Protein AF-A0AAW1L8U7-F1 (afdb_monomer_lite)

Sequence (74 aa):
MDATEYEKFQSIVDLWWDMDGPIKYLHSMNKLRIPFMIDSLKSIGFLKKEDNSSKPLEDVAILDVGCGCKCLSE

pLDDT: mean 89.93, std 6.51, range [64.62, 96.19]

InterPro domains:
  IPR029063 S-adenosyl-L-methionine-dependent methyltransferase superfamily [G3DSA:3.40.50.150] (1-74)
  IPR029063 S-adenosyl-L-methionine-dependent methyltransferase superfamily [SSF53335] (6-68)

Foldseek 3Di:
DDPVVVVVLVVCLVVLPPCPDPCVVVLVCLVPVVVVVLVVCCV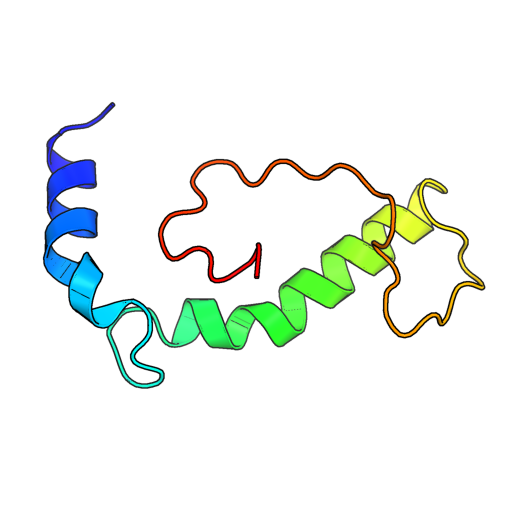VVVFPPPPPDPCSCPPPDDDDPPCRSVSNVD

Structure (mmCIF, N/CA/C/O backbone):
data_AF-A0AAW1L8U7-F1
#
_entry.id   AF-A0AAW1L8U7-F1
#
loop_
_atom_site.group_PDB
_atom_site.id
_atom_site.type_symbol
_atom_site.label_atom_id
_atom_site.label_alt_id
_atom_site.label_comp_id
_atom_site.label_asym_id
_atom_site.label_entity_id
_atom_site.label_seq_id
_atom_site.pdbx_PDB_ins_code
_atom_site.Cartn_x
_atom_site.Cartn_y
_atom_site.Cartn_z
_atom_site.occupancy
_atom_site.B_iso_or_equiv
_atom_site.auth_seq_id
_atom_site.auth_comp_id
_atom_site.auth_asym_id
_atom_site.auth_atom_id
_atom_site.pdbx_PDB_model_num
ATOM 1 N N . MET A 1 1 ? -3.137 4.437 -21.719 1.00 74.50 1 MET A N 1
ATOM 2 C CA . MET A 1 1 ? -2.118 3.764 -20.891 1.00 74.50 1 MET A CA 1
ATOM 3 C C . MET A 1 1 ? -0.789 3.970 -21.589 1.00 74.50 1 MET A C 1
ATOM 5 O O . MET A 1 1 ? -0.759 3.799 -22.801 1.00 74.50 1 MET A O 1
ATOM 9 N N . ASP A 1 2 ? 0.237 4.439 -20.885 1.00 94.31 2 ASP A N 1
ATOM 10 C CA . ASP A 1 2 ? 1.554 4.659 -21.492 1.00 94.31 2 ASP A CA 1
ATOM 11 C C . ASP A 1 2 ? 2.253 3.309 -21.697 1.00 94.31 2 ASP A C 1
ATOM 13 O O . ASP A 1 2 ? 2.448 2.559 -20.739 1.00 94.31 2 ASP A O 1
ATOM 17 N N . ALA A 1 3 ? 2.583 2.989 -22.949 1.00 94.69 3 ALA A N 1
ATOM 18 C CA . ALA A 1 3 ? 3.215 1.726 -23.319 1.00 94.69 3 ALA A CA 1
ATOM 19 C C . ALA A 1 3 ? 4.615 1.591 -22.706 1.00 94.69 3 ALA A C 1
ATOM 21 O O . ALA A 1 3 ? 4.968 0.520 -22.219 1.00 94.69 3 ALA A O 1
ATOM 22 N N . THR A 1 4 ? 5.365 2.693 -22.639 1.00 96.19 4 THR A N 1
ATOM 23 C CA . THR A 1 4 ? 6.724 2.703 -22.083 1.00 96.19 4 THR A CA 1
ATOM 24 C C . THR A 1 4 ? 6.701 2.334 -20.605 1.00 96.19 4 THR A C 1
ATOM 26 O O . THR A 1 4 ? 7.530 1.569 -20.119 1.00 96.19 4 THR A O 1
ATOM 29 N N . GLU A 1 5 ? 5.731 2.874 -19.873 1.00 93.56 5 GLU A N 1
ATOM 30 C CA . GLU A 1 5 ? 5.589 2.614 -18.446 1.00 93.56 5 GLU A CA 1
ATOM 31 C C . GLU A 1 5 ? 5.083 1.192 -18.180 1.00 93.56 5 GLU A C 1
ATOM 33 O O . GLU A 1 5 ? 5.560 0.516 -17.270 1.00 93.56 5 GLU A O 1
ATOM 38 N N . TYR A 1 6 ? 4.176 0.697 -19.025 1.00 92.56 6 TYR A N 1
ATOM 39 C CA . TYR A 1 6 ? 3.727 -0.688 -18.960 1.00 92.56 6 TYR A CA 1
ATOM 40 C C . TYR A 1 6 ? 4.879 -1.680 -19.156 1.00 92.56 6 TYR A C 1
ATOM 42 O O . TYR A 1 6 ? 5.027 -2.603 -18.356 1.00 92.56 6 TYR A O 1
ATOM 50 N N . GLU A 1 7 ? 5.722 -1.470 -20.168 1.00 95.06 7 GLU A N 1
ATOM 51 C CA . GLU A 1 7 ? 6.872 -2.333 -20.457 1.00 95.06 7 GLU A CA 1
ATOM 52 C C . GLU A 1 7 ? 7.875 -2.375 -19.299 1.00 95.06 7 GLU A C 1
ATOM 54 O O . GLU A 1 7 ? 8.352 -3.454 -18.938 1.00 95.06 7 GLU A O 1
ATOM 59 N N . LYS A 1 8 ? 8.140 -1.235 -18.643 1.00 92.56 8 LYS A N 1
ATOM 60 C CA . LYS A 1 8 ? 8.998 -1.197 -17.446 1.00 92.56 8 LYS A CA 1
ATOM 61 C C . LYS A 1 8 ? 8.470 -2.113 -16.345 1.00 92.56 8 LYS A C 1
ATOM 63 O O . LYS A 1 8 ? 9.232 -2.923 -15.822 1.00 92.56 8 LYS A O 1
ATOM 68 N N . PHE A 1 9 ? 7.183 -2.021 -16.004 1.00 92.50 9 PHE A N 1
ATOM 69 C CA . PHE A 1 9 ? 6.598 -2.865 -14.957 1.00 92.50 9 PHE A CA 1
ATOM 70 C C . PHE A 1 9 ? 6.504 -4.336 -15.370 1.00 92.50 9 PHE A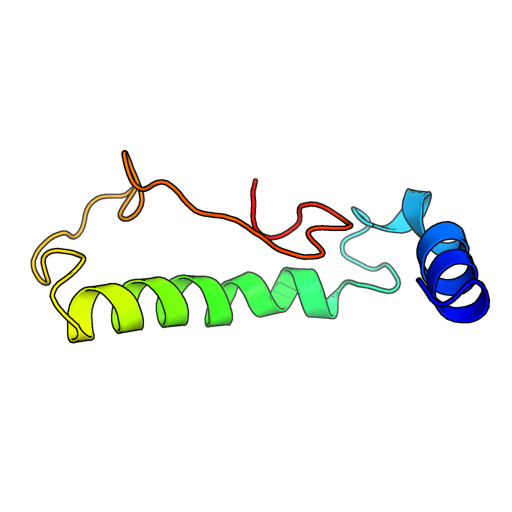 C 1
ATOM 72 O O . PHE A 1 9 ? 6.730 -5.210 -14.534 1.00 92.50 9 PHE A O 1
ATOM 79 N N . GLN A 1 10 ? 6.227 -4.616 -16.648 1.00 93.25 10 GLN A N 1
ATOM 80 C CA . GLN A 1 10 ? 6.244 -5.979 -17.186 1.00 93.25 10 GLN A CA 1
ATOM 81 C C . GLN A 1 10 ? 7.628 -6.625 -17.071 1.00 93.25 10 GLN A C 1
ATOM 83 O O . GLN A 1 10 ? 7.717 -7.797 -16.720 1.00 93.25 10 GLN A O 1
ATOM 88 N N . SER A 1 11 ? 8.708 -5.867 -17.286 1.00 95.12 11 SER A N 1
ATOM 89 C CA . SER A 1 11 ? 10.077 -6.406 -17.261 1.00 95.12 11 SER A CA 1
ATOM 90 C C . SER A 1 11 ? 10.525 -6.983 -15.909 1.00 95.12 11 SER A C 1
ATOM 92 O O . SER A 1 11 ? 11.507 -7.718 -15.861 1.00 95.12 11 SER A O 1
ATOM 94 N N . ILE A 1 12 ? 9.813 -6.669 -14.819 1.00 92.44 12 ILE A N 1
ATOM 95 C CA . ILE A 1 12 ? 10.147 -7.098 -13.452 1.00 92.44 12 ILE A CA 1
ATOM 96 C C . ILE A 1 12 ? 9.034 -7.914 -12.776 1.00 92.44 12 ILE A C 1
ATOM 98 O O . ILE A 1 12 ? 9.093 -8.122 -11.564 1.00 92.44 12 ILE A O 1
ATOM 102 N N . VAL A 1 13 ? 8.017 -8.359 -13.525 1.00 93.19 13 VAL A N 1
ATOM 103 C CA . VAL A 1 13 ? 6.821 -9.021 -12.968 1.00 93.19 13 VAL A CA 1
ATOM 104 C C . VAL A 1 13 ? 7.157 -10.300 -12.195 1.00 93.19 13 VAL A C 1
ATOM 106 O O . VAL A 1 13 ? 6.633 -10.516 -11.103 1.00 93.19 13 VAL A O 1
ATOM 109 N N . ASP A 1 14 ? 8.102 -11.096 -12.700 1.00 93.62 14 ASP A N 1
ATOM 110 C CA . ASP A 1 14 ? 8.524 -12.358 -12.077 1.00 93.62 14 ASP A CA 1
ATOM 111 C C . ASP A 1 14 ? 9.286 -12.143 -10.758 1.00 93.62 14 ASP A C 1
ATOM 113 O O . ASP A 1 14 ? 9.388 -13.050 -9.935 1.00 93.62 14 ASP A O 1
ATOM 117 N N . LEU A 1 15 ? 9.796 -10.928 -10.531 1.00 93.12 15 LEU A N 1
ATOM 118 C CA .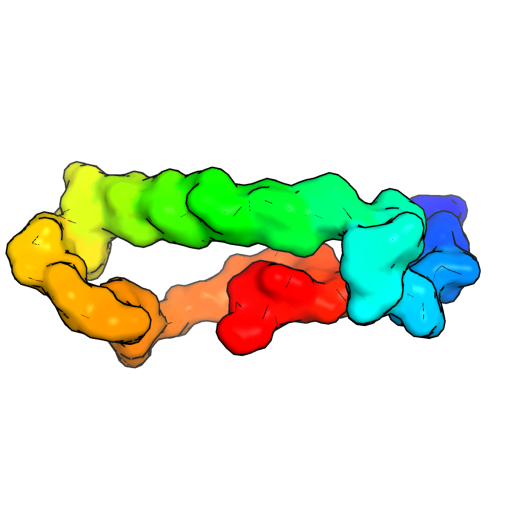 LEU A 1 15 ? 10.544 -10.542 -9.331 1.00 93.12 15 LEU A CA 1
ATOM 119 C C . LEU A 1 15 ? 9.676 -9.814 -8.299 1.00 93.12 15 LEU A C 1
ATOM 121 O O . LEU A 1 15 ? 10.184 -9.372 -7.270 1.00 93.12 15 LEU A O 1
ATOM 125 N N . TRP A 1 16 ? 8.374 -9.653 -8.546 1.00 91.62 16 TRP A N 1
ATOM 126 C CA . TRP A 1 16 ? 7.504 -8.880 -7.659 1.00 91.62 16 TRP A CA 1
ATOM 127 C C . TRP A 1 16 ? 7.432 -9.435 -6.234 1.00 91.62 16 TRP A C 1
ATOM 129 O O . TRP A 1 16 ? 7.330 -8.662 -5.287 1.00 91.62 16 TRP A O 1
ATOM 139 N N . TRP A 1 17 ? 7.539 -10.747 -6.054 1.00 90.31 17 TRP A N 1
ATOM 140 C CA . TRP A 1 17 ? 7.483 -11.379 -4.730 1.00 90.31 17 TRP A CA 1
ATOM 141 C C . TRP A 1 17 ? 8.858 -11.687 -4.131 1.00 90.31 17 TRP A C 1
ATOM 143 O O . TRP A 1 17 ? 8.944 -12.280 -3.057 1.00 90.31 17 TRP A O 1
ATOM 153 N N . ASP A 1 18 ? 9.935 -11.255 -4.788 1.00 93.12 18 ASP A N 1
ATOM 154 C CA . ASP A 1 18 ? 11.267 -11.303 -4.203 1.00 93.12 18 ASP A CA 1
ATOM 155 C C . ASP A 1 18 ? 11.409 -10.192 -3.148 1.00 93.12 18 ASP A C 1
ATOM 157 O O . ASP A 1 18 ? 11.403 -8.996 -3.457 1.00 93.12 18 ASP A O 1
ATOM 161 N N . MET A 1 19 ? 11.548 -10.599 -1.884 1.00 90.69 19 MET A N 1
ATOM 162 C CA . MET A 1 19 ? 11.689 -9.692 -0.741 1.00 90.69 19 MET A CA 1
ATOM 163 C C . MET A 1 19 ? 12.991 -8.881 -0.771 1.00 90.69 19 MET A C 1
ATOM 165 O O . MET A 1 19 ? 13.068 -7.843 -0.109 1.00 90.69 19 MET A O 1
ATOM 169 N N . ASP A 1 20 ? 13.988 -9.321 -1.539 1.00 93.88 20 ASP A N 1
ATOM 170 C CA . ASP A 1 20 ? 15.234 -8.597 -1.798 1.00 93.88 20 ASP A CA 1
ATOM 171 C C . ASP A 1 20 ? 15.320 -8.045 -3.233 1.00 93.88 20 ASP A C 1
ATOM 173 O O . ASP A 1 20 ? 16.318 -7.425 -3.608 1.00 93.88 20 ASP A O 1
ATOM 177 N N . GLY A 1 21 ? 14.243 -8.197 -4.006 1.00 92.19 21 GLY A N 1
ATOM 178 C CA . GLY A 1 21 ? 14.138 -7.765 -5.391 1.00 92.19 21 GLY A CA 1
ATOM 179 C C . GLY A 1 21 ? 13.866 -6.264 -5.578 1.00 92.19 21 GLY A C 1
ATOM 180 O O . GLY A 1 21 ? 13.810 -5.483 -4.620 1.00 92.19 21 GLY A O 1
ATOM 181 N N . PRO A 1 22 ? 13.635 -5.830 -6.833 1.00 93.00 22 PRO A N 1
ATOM 182 C CA . PRO A 1 22 ? 13.526 -4.416 -7.208 1.00 93.00 22 PRO A CA 1
ATOM 183 C C . PRO A 1 22 ? 12.438 -3.621 -6.470 1.00 93.00 22 PRO A C 1
ATOM 185 O O . PRO A 1 22 ? 12.540 -2.400 -6.363 1.00 93.00 22 PRO A O 1
ATOM 188 N N . ILE A 1 23 ? 11.404 -4.294 -5.949 1.00 91.88 23 ILE A N 1
ATOM 189 C CA . ILE A 1 23 ? 10.283 -3.662 -5.238 1.00 91.88 23 ILE A CA 1
ATOM 190 C C . ILE A 1 23 ? 10.266 -3.933 -3.724 1.00 91.88 23 ILE A C 1
ATOM 192 O O . ILE A 1 23 ? 9.262 -3.661 -3.067 1.00 91.88 23 ILE A O 1
ATOM 196 N N . LYS A 1 24 ? 11.385 -4.378 -3.130 1.00 93.56 24 LYS A N 1
ATOM 197 C CA . LYS A 1 24 ? 11.555 -4.575 -1.672 1.00 93.56 24 LYS A CA 1
ATOM 198 C C . LYS A 1 24 ? 10.996 -3.432 -0.821 1.00 93.56 24 LYS A C 1
ATOM 200 O O . LYS A 1 24 ? 10.353 -3.656 0.206 1.00 93.56 24 LYS A O 1
ATOM 205 N N . TYR A 1 25 ? 11.244 -2.189 -1.232 1.00 92.69 25 TYR A N 1
ATOM 206 C CA . TYR A 1 25 ? 10.769 -1.028 -0.484 1.00 92.69 25 TYR A CA 1
ATOM 207 C C . TYR A 1 25 ? 9.239 -0.965 -0.437 1.00 92.69 25 TYR A C 1
ATOM 209 O O . TYR A 1 25 ? 8.691 -0.686 0.629 1.00 92.69 25 TYR A O 1
ATOM 217 N N . LEU A 1 26 ? 8.552 -1.319 -1.528 1.00 91.69 26 LEU A N 1
ATOM 218 C CA . LEU A 1 26 ? 7.090 -1.356 -1.587 1.00 91.69 26 LEU A CA 1
ATOM 219 C C . LEU A 1 26 ? 6.510 -2.367 -0.586 1.00 91.69 26 LEU A C 1
ATOM 221 O O . LEU A 1 26 ? 5.562 -2.039 0.127 1.00 91.69 26 LEU A O 1
ATOM 225 N N . HIS A 1 27 ? 7.129 -3.546 -0.458 1.00 91.94 27 HIS A N 1
ATOM 226 C CA . HIS A 1 27 ? 6.779 -4.533 0.573 1.00 91.94 27 HIS A CA 1
ATOM 227 C C . HIS A 1 27 ? 6.968 -3.973 1.981 1.00 91.94 27 HIS A C 1
ATOM 229 O O . HIS A 1 27 ? 6.073 -4.044 2.822 1.00 91.94 27 HIS A O 1
ATOM 235 N N . SER A 1 28 ? 8.123 -3.358 2.249 1.00 92.69 28 SER A N 1
ATOM 236 C CA . SER A 1 28 ? 8.416 -2.798 3.574 1.00 92.69 28 SER A CA 1
ATOM 237 C C . SER A 1 28 ? 7.463 -1.659 3.964 1.00 92.69 28 SER A C 1
ATOM 239 O O . SER A 1 28 ? 7.114 -1.524 5.140 1.00 92.69 28 SER A O 1
ATOM 241 N N . MET A 1 29 ? 6.981 -0.891 2.981 1.00 94.06 29 MET A N 1
ATOM 242 C CA . MET A 1 29 ? 6.043 0.210 3.184 1.00 94.06 29 MET A CA 1
ATOM 243 C C . MET A 1 29 ? 4.676 -0.248 3.695 1.00 94.06 29 MET A C 1
ATOM 245 O O . MET A 1 29 ? 4.001 0.555 4.339 1.00 94.06 29 MET A O 1
ATOM 249 N N . ASN A 1 30 ? 4.275 -1.513 3.496 1.00 92.00 30 ASN A N 1
ATOM 250 C CA . ASN A 1 30 ? 3.038 -2.067 4.070 1.00 92.00 30 ASN A CA 1
ATOM 251 C C . ASN A 1 30 ? 2.935 -1.839 5.576 1.00 92.00 30 ASN A C 1
ATOM 253 O O . ASN A 1 30 ? 1.867 -1.481 6.068 1.00 92.00 30 ASN A O 1
ATOM 257 N N . LYS A 1 31 ? 4.066 -1.944 6.286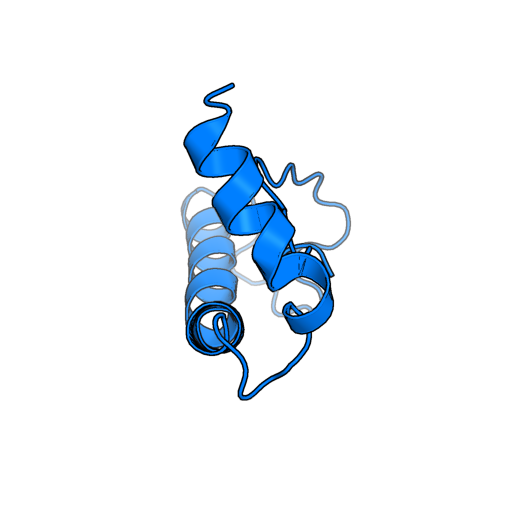 1.00 92.69 31 LYS A N 1
ATOM 258 C CA . LYS A 1 31 ? 4.148 -1.735 7.738 1.00 92.69 31 LYS A CA 1
ATOM 259 C C . LYS A 1 31 ? 3.759 -0.319 8.171 1.00 92.69 31 LYS A C 1
ATOM 261 O O . LYS A 1 31 ? 3.433 -0.121 9.333 1.00 92.69 31 LYS A O 1
ATOM 266 N N . LEU A 1 32 ? 3.803 0.649 7.255 1.00 95.06 32 LEU A N 1
ATOM 267 C CA . LEU A 1 32 ? 3.428 2.040 7.503 1.00 95.06 32 LEU A CA 1
ATOM 268 C C . LEU A 1 32 ? 2.076 2.387 6.872 1.00 95.06 32 LEU A C 1
ATOM 270 O O . LEU A 1 32 ? 1.224 2.973 7.536 1.00 95.06 32 LEU A O 1
ATOM 274 N N . ARG A 1 33 ? 1.853 2.013 5.603 1.00 94.44 33 ARG A N 1
ATOM 275 C CA . ARG A 1 33 ? 0.644 2.422 4.870 1.00 94.44 33 ARG A CA 1
ATOM 276 C C . ARG A 1 33 ? -0.625 1.726 5.355 1.00 94.44 33 ARG A C 1
ATOM 278 O O . ARG A 1 33 ? -1.665 2.370 5.375 1.00 94.44 33 ARG A O 1
ATOM 285 N N . ILE A 1 34 ? -0.559 0.454 5.765 1.00 93.00 34 ILE A N 1
ATOM 286 C CA . ILE A 1 34 ? -1.748 -0.269 6.244 1.00 93.00 34 ILE A CA 1
ATOM 287 C C . ILE A 1 34 ? -2.276 0.357 7.547 1.00 93.00 34 ILE A C 1
ATOM 289 O O . ILE A 1 34 ? -3.446 0.745 7.559 1.00 93.00 34 ILE A O 1
ATOM 293 N N . PRO A 1 35 ? -1.451 0.563 8.600 1.00 93.31 35 PRO A N 1
ATOM 294 C CA . PRO A 1 35 ? -1.897 1.285 9.792 1.00 93.31 35 PRO A CA 1
ATOM 295 C C . PRO A 1 35 ? -2.414 2.686 9.470 1.00 93.31 35 PRO A C 1
ATOM 297 O O . PRO A 1 35 ? -3.492 3.053 9.921 1.00 93.31 35 PRO A O 1
ATOM 300 N N . PHE A 1 36 ? -1.708 3.430 8.612 1.00 95.00 36 PHE A N 1
ATOM 301 C CA . PHE A 1 36 ? -2.136 4.766 8.203 1.00 95.00 36 PHE A CA 1
ATOM 302 C C . PHE A 1 36 ? -3.532 4.774 7.558 1.00 95.00 36 PHE A C 1
ATOM 304 O O . PHE A 1 36 ? -4.351 5.633 7.889 1.00 95.00 36 PHE A O 1
ATOM 311 N N . MET A 1 37 ? -3.834 3.826 6.662 1.00 94.31 37 MET A N 1
ATOM 312 C CA . MET A 1 37 ? -5.163 3.709 6.050 1.00 94.31 37 MET A CA 1
ATOM 313 C C . MET A 1 37 ? -6.235 3.373 7.090 1.00 94.31 37 MET A C 1
ATOM 315 O O . MET A 1 37 ? -7.284 4.013 7.104 1.00 94.31 37 MET A O 1
ATOM 319 N N . ILE A 1 38 ? -5.969 2.418 7.986 1.00 93.50 38 ILE A N 1
ATOM 320 C CA . ILE A 1 38 ? -6.905 2.030 9.052 1.00 93.50 38 ILE A CA 1
ATOM 321 C C . ILE A 1 38 ? -7.186 3.217 9.980 1.00 93.50 38 ILE A C 1
ATOM 323 O O . ILE A 1 38 ? -8.348 3.531 10.242 1.00 93.50 38 ILE A O 1
ATOM 327 N N . ASP A 1 39 ? -6.145 3.913 10.435 1.00 93.81 39 ASP A N 1
ATOM 328 C CA . ASP A 1 39 ? -6.268 5.082 11.308 1.00 93.81 39 ASP A CA 1
ATOM 329 C C . ASP A 1 39 ? -7.023 6.218 10.616 1.00 93.81 39 ASP A C 1
ATOM 331 O O . ASP A 1 39 ? -7.886 6.857 11.221 1.00 93.81 39 ASP A O 1
ATOM 335 N N . SER A 1 40 ? -6.767 6.426 9.323 1.00 94.81 40 SER A N 1
ATOM 336 C CA . SER A 1 40 ? -7.492 7.407 8.515 1.00 94.81 40 SER A CA 1
ATOM 337 C C . SER A 1 40 ? -8.982 7.066 8.431 1.00 94.81 40 SER A C 1
ATOM 339 O O . SER A 1 40 ? -9.817 7.930 8.702 1.00 94.81 40 SER A O 1
ATOM 341 N N . LEU A 1 41 ? -9.334 5.807 8.150 1.00 94.25 41 LEU A N 1
ATOM 342 C CA . LEU A 1 41 ? -10.727 5.347 8.100 1.00 94.25 41 LEU A CA 1
ATOM 343 C C . LEU A 1 41 ? -11.426 5.442 9.470 1.00 94.25 41 LEU A C 1
ATOM 345 O O . LEU A 1 41 ? -12.600 5.812 9.540 1.00 94.25 41 LEU A O 1
ATOM 349 N N . LYS A 1 42 ? -10.706 5.184 10.570 1.00 93.69 42 LYS A N 1
ATOM 350 C CA . LYS A 1 42 ? -11.191 5.422 11.943 1.00 93.69 42 LYS A CA 1
ATOM 351 C C . LYS A 1 42 ? -11.394 6.911 12.231 1.00 93.69 42 LYS A C 1
ATOM 353 O O . LYS A 1 42 ? -12.350 7.289 12.910 1.00 93.69 42 LYS A O 1
ATOM 358 N N . SER A 1 43 ? -10.508 7.773 11.731 1.00 94.25 43 SER A N 1
ATOM 359 C CA . SER A 1 43 ? -10.560 9.219 11.980 1.00 94.25 43 SER A CA 1
ATOM 360 C C . SER A 1 43 ? -11.799 9.878 11.369 1.00 94.25 43 SER A C 1
ATOM 362 O O . SER A 1 43 ? -12.388 10.755 11.998 1.00 94.25 43 SER A O 1
ATOM 364 N N . ILE A 1 44 ? -12.237 9.396 10.201 1.00 95.12 44 ILE A N 1
ATOM 365 C CA . ILE A 1 44 ? -13.429 9.885 9.494 1.00 95.12 44 ILE A CA 1
ATOM 366 C C . ILE A 1 44 ? -14.722 9.167 9.915 1.00 95.12 44 ILE A C 1
ATOM 368 O O . ILE A 1 44 ? -15.782 9.436 9.359 1.00 95.12 44 ILE A O 1
ATOM 372 N N . GLY A 1 45 ? -14.646 8.248 10.884 1.00 92.31 45 GLY A N 1
ATOM 373 C CA . GLY A 1 45 ? -15.798 7.508 11.403 1.00 92.31 45 GLY A CA 1
ATOM 374 C C . GLY A 1 45 ? -16.326 6.401 10.485 1.00 92.31 45 GLY A C 1
ATOM 375 O O . GLY A 1 45 ? -17.408 5.884 10.746 1.00 92.31 45 GLY A O 1
ATOM 376 N N . PHE A 1 46 ? -15.585 6.026 9.436 1.00 93.38 46 PHE A N 1
ATOM 377 C CA . PHE A 1 46 ? -15.940 4.894 8.576 1.00 93.38 46 PHE A CA 1
ATOM 378 C C . PHE A 1 46 ? -15.727 3.561 9.308 1.00 93.38 46 PHE A C 1
ATOM 380 O O . PHE A 1 46 ? -16.572 2.672 9.248 1.00 93.38 46 PHE A O 1
ATOM 387 N N . LEU A 1 47 ? -14.624 3.453 10.055 1.00 92.25 47 LEU A N 1
ATOM 388 C CA . LEU A 1 47 ? -14.380 2.365 11.004 1.00 92.25 47 LEU A CA 1
ATOM 389 C C . LEU A 1 47 ? -14.612 2.840 12.439 1.00 92.25 47 LEU A C 1
ATOM 391 O O . LEU A 1 47 ? -14.367 4.001 12.780 1.00 92.25 47 LEU A O 1
ATOM 395 N N . LYS A 1 48 ? -15.022 1.923 13.320 1.00 86.81 48 LYS A N 1
ATOM 396 C CA . LYS A 1 48 ? -15.144 2.211 14.754 1.00 86.81 48 LYS A CA 1
ATOM 397 C C . LYS A 1 48 ? -13.753 2.352 15.376 1.00 86.81 48 LYS A C 1
ATOM 399 O O . LYS A 1 48 ? -12.879 1.512 15.176 1.00 86.81 48 LYS A O 1
ATOM 404 N N . LYS A 1 49 ? -13.545 3.403 16.177 1.00 76.62 49 LYS A N 1
ATOM 405 C CA . LYS A 1 49 ? -12.249 3.672 16.834 1.00 76.62 49 LYS A CA 1
ATOM 406 C C . LYS A 1 49 ? -11.823 2.554 17.787 1.00 76.62 49 LYS A C 1
ATOM 408 O O . LYS A 1 49 ? -10.642 2.235 17.862 1.00 76.62 49 LYS A O 1
ATOM 413 N N . GLU A 1 50 ? -12.798 1.968 18.471 1.00 76.50 50 GLU A N 1
ATOM 414 C CA . GLU A 1 50 ? -12.634 0.915 19.481 1.00 76.50 50 GLU A CA 1
ATOM 415 C C . GLU A 1 50 ? -12.397 -0.472 18.872 1.00 76.50 50 GLU A C 1
ATOM 417 O O . GLU A 1 50 ? -12.111 -1.424 19.598 1.00 76.50 50 GLU A O 1
ATOM 422 N N . ASP A 1 51 ? -12.530 -0.601 17.549 1.00 69.88 51 ASP A N 1
ATOM 423 C CA . ASP A 1 51 ? -12.369 -1.878 16.876 1.00 69.88 51 ASP A CA 1
ATOM 424 C C . ASP A 1 51 ? -10.881 -2.230 16.776 1.00 69.88 51 ASP A C 1
ATOM 426 O O . ASP A 1 51 ? -10.144 -1.769 15.896 1.00 69.88 51 ASP A O 1
ATOM 430 N N . ASN A 1 52 ? -10.431 -2.999 17.766 1.00 72.69 52 ASN A N 1
ATOM 431 C CA . ASN A 1 52 ? -9.111 -3.619 17.826 1.00 72.69 52 ASN A CA 1
ATOM 432 C C . ASN A 1 52 ? -9.145 -5.045 17.252 1.00 72.69 52 ASN A C 1
ATOM 434 O O . ASN A 1 52 ? -8.330 -5.884 17.639 1.00 72.69 52 ASN A O 1
ATOM 438 N N . SER A 1 53 ? -10.102 -5.339 16.363 1.00 82.19 53 SER A N 1
ATOM 439 C CA . SER A 1 53 ? -10.142 -6.602 15.635 1.00 82.19 53 SER A CA 1
ATOM 440 C C . SER A 1 53 ? -8.806 -6.880 14.943 1.00 82.19 53 SER A C 1
ATOM 442 O O . SER A 1 53 ? -8.158 -5.986 14.398 1.00 82.19 53 SER A O 1
ATOM 444 N N . SER A 1 54 ? -8.426 -8.160 14.914 1.00 85.56 54 SER A N 1
ATOM 445 C CA . SER A 1 54 ? -7.305 -8.654 14.101 1.00 85.56 54 SER A CA 1
ATOM 446 C C . SER A 1 54 ? -7.507 -8.440 12.593 1.00 85.56 54 SER A C 1
ATOM 448 O O . SER A 1 54 ? -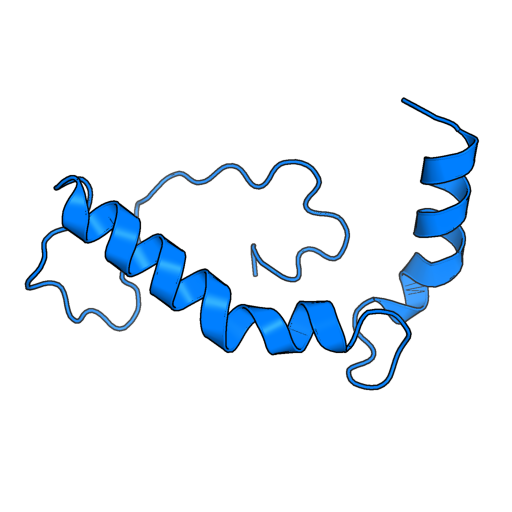6.548 -8.517 11.831 1.00 85.56 54 SER A O 1
ATOM 450 N N . LYS A 1 55 ? -8.744 -8.147 12.171 1.00 88.12 55 LYS A N 1
ATOM 451 C CA . LYS A 1 55 ? -9.142 -7.857 10.793 1.00 88.12 55 LYS A CA 1
ATOM 452 C C . LYS A 1 55 ? -9.989 -6.577 10.747 1.00 88.12 55 LYS A C 1
ATOM 454 O O . LYS A 1 55 ? -11.201 -6.637 10.568 1.00 88.12 55 LYS A O 1
ATOM 459 N N . PRO A 1 56 ? -9.379 -5.396 10.909 1.00 89.50 56 PRO A N 1
ATOM 460 C CA . PRO A 1 56 ? -10.112 -4.129 11.007 1.00 89.50 56 PRO A CA 1
ATOM 461 C C . PRO A 1 56 ? -10.795 -3.696 9.698 1.00 89.50 56 PRO A C 1
ATOM 463 O O . PRO A 1 56 ? -11.540 -2.723 9.694 1.00 89.50 56 PRO A O 1
ATOM 466 N N . LEU A 1 57 ? -10.508 -4.384 8.591 1.00 90.94 57 LEU A N 1
ATOM 467 C CA . LEU A 1 57 ? -11.081 -4.142 7.265 1.00 90.94 57 LEU A CA 1
ATOM 468 C C . LEU A 1 57 ? -12.020 -5.276 6.821 1.00 90.94 57 LEU A C 1
ATOM 470 O O . LEU A 1 57 ? -12.406 -5.321 5.656 1.00 90.94 57 LEU A O 1
ATOM 474 N N . GLU A 1 58 ? -12.363 -6.209 7.717 1.00 90.38 58 GLU A N 1
ATOM 475 C CA . GLU A 1 58 ? -13.348 -7.253 7.420 1.00 90.38 58 GLU A CA 1
ATOM 476 C C . GLU A 1 58 ? -14.685 -6.608 7.016 1.00 90.38 58 GLU A C 1
ATOM 478 O O . GLU A 1 58 ? -15.083 -5.582 7.567 1.00 90.38 58 GLU A O 1
ATOM 483 N N . ASP A 1 59 ? -15.325 -7.167 5.988 1.00 88.81 59 ASP A N 1
ATOM 484 C CA . ASP A 1 59 ? -16.559 -6.658 5.369 1.00 88.81 59 ASP A CA 1
ATOM 485 C C . ASP A 1 59 ? -16.482 -5.242 4.751 1.00 88.81 59 ASP A C 1
ATOM 487 O O . ASP A 1 59 ? -17.501 -4.682 4.334 1.00 88.81 59 ASP A O 1
ATOM 491 N N . VAL A 1 60 ? -15.282 -4.667 4.607 1.00 91.38 60 VAL A N 1
ATOM 492 C CA . VAL A 1 60 ? -15.068 -3.411 3.876 1.00 91.38 60 VAL A CA 1
ATOM 493 C C . VAL A 1 60 ? -14.739 -3.696 2.412 1.00 91.38 60 VAL A C 1
ATOM 495 O O . VAL A 1 60 ? -13.754 -4.357 2.092 1.00 91.38 60 VAL A O 1
ATOM 498 N N . ALA A 1 61 ? -15.522 -3.129 1.495 1.00 93.12 61 ALA A N 1
ATOM 499 C CA . ALA A 1 61 ? -15.198 -3.157 0.072 1.00 93.12 61 ALA A CA 1
ATOM 500 C C . ALA A 1 61 ? -14.110 -2.116 -0.258 1.00 93.12 61 ALA A C 1
ATOM 502 O O . ALA A 1 61 ? -14.340 -0.912 -0.129 1.00 93.12 61 ALA A O 1
ATOM 503 N N . ILE A 1 62 ? -12.938 -2.577 -0.708 1.00 91.56 62 ILE A N 1
ATOM 504 C CA . ILE A 1 62 ? -11.782 -1.737 -1.063 1.00 91.56 62 ILE A CA 1
ATOM 505 C C . ILE A 1 62 ? -11.410 -1.966 -2.532 1.00 91.56 62 ILE A C 1
ATOM 507 O O . ILE A 1 62 ? -11.372 -3.101 -3.001 1.00 91.56 62 ILE A O 1
ATOM 511 N N . LEU A 1 63 ? -11.114 -0.881 -3.256 1.00 94.12 63 LEU A N 1
ATOM 512 C CA . LEU A 1 63 ? -10.579 -0.915 -4.618 1.00 94.12 63 LEU A CA 1
ATOM 513 C C . LEU A 1 63 ? -9.125 -0.424 -4.622 1.00 94.12 63 LEU A C 1
ATOM 515 O O . LEU A 1 63 ? -8.867 0.747 -4.352 1.00 94.12 63 LEU A O 1
ATOM 519 N N . ASP A 1 64 ? -8.195 -1.303 -4.988 1.00 93.06 64 ASP A N 1
ATOM 520 C CA . ASP A 1 64 ? -6.775 -0.986 -5.168 1.00 93.06 64 ASP A CA 1
ATOM 521 C C . ASP A 1 64 ? -6.470 -0.700 -6.647 1.00 93.06 64 ASP A C 1
ATOM 523 O O . ASP A 1 64 ? -6.376 -1.600 -7.491 1.00 93.06 64 ASP A O 1
ATOM 527 N N . VAL A 1 65 ? -6.379 0.586 -6.989 1.00 93.69 65 VAL A N 1
ATOM 528 C CA . VAL A 1 65 ? -6.143 1.038 -8.365 1.00 93.69 65 VAL A CA 1
ATOM 529 C C . VAL A 1 65 ? -4.654 0.974 -8.678 1.00 93.69 65 VAL A C 1
ATOM 531 O O . VAL A 1 65 ? -3.842 1.621 -8.025 1.00 93.69 65 VAL A O 1
ATOM 534 N N . GLY A 1 66 ? -4.300 0.235 -9.732 1.00 89.44 66 GLY A N 1
ATOM 535 C CA . GLY A 1 66 ? -2.897 -0.014 -10.066 1.00 89.44 66 GLY A CA 1
ATOM 536 C C . GLY A 1 66 ? -2.259 -1.092 -9.188 1.00 89.44 66 GLY A C 1
ATOM 537 O O . GLY A 1 66 ? -1.048 -1.068 -8.991 1.00 89.44 66 GLY A O 1
ATOM 538 N N . CYS A 1 67 ? -3.063 -2.043 -8.695 1.00 89.62 67 CYS A N 1
ATOM 539 C CA . CYS A 1 67 ? -2.657 -3.071 -7.732 1.00 89.62 67 CYS A CA 1
ATOM 540 C C . CYS A 1 67 ? -1.402 -3.877 -8.107 1.00 89.62 67 CYS A C 1
ATOM 542 O O . CYS A 1 67 ? -0.744 -4.394 -7.207 1.00 89.62 67 CYS A O 1
ATOM 544 N N . GLY A 1 68 ? -1.032 -3.973 -9.391 1.00 85.50 68 GLY A N 1
ATOM 545 C CA . GLY A 1 68 ? 0.257 -4.523 -9.830 1.00 85.50 68 GLY A CA 1
ATOM 546 C C . GLY A 1 68 ? 0.592 -5.853 -9.147 1.00 85.50 68 GLY A C 1
ATOM 547 O O . GLY A 1 68 ? -0.145 -6.825 -9.291 1.00 85.50 68 GLY A O 1
ATOM 548 N N . CYS A 1 69 ? 1.664 -5.873 -8.350 1.00 81.75 69 CYS A N 1
ATOM 549 C CA . CYS A 1 69 ? 2.123 -7.029 -7.568 1.00 81.75 69 CYS A CA 1
ATOM 550 C C . CYS A 1 69 ? 1.137 -7.593 -6.546 1.00 81.75 69 CYS A C 1
ATOM 552 O O . CYS A 1 69 ? 1.453 -8.588 -5.906 1.00 81.75 69 CYS A O 1
ATOM 554 N N . LYS A 1 70 ? -0.030 -6.967 -6.364 1.00 79.88 70 LYS A N 1
ATOM 555 C CA . LYS A 1 70 ? -1.017 -7.272 -5.321 1.00 79.88 70 LYS A CA 1
ATOM 556 C C . LYS A 1 70 ? -0.446 -7.207 -3.906 1.00 79.88 70 LYS A C 1
ATOM 558 O O . LYS A 1 70 ? -1.093 -7.658 -2.976 1.00 79.88 70 LYS A O 1
ATOM 563 N N . CYS A 1 71 ? 0.697 -6.546 -3.720 1.00 80.81 71 CYS A N 1
ATOM 564 C CA . CYS A 1 71 ? 1.374 -6.454 -2.432 1.00 80.81 71 CYS A CA 1
ATOM 565 C C . CYS A 1 71 ? 0.533 -5.768 -1.335 1.00 80.81 71 CYS A C 1
ATOM 567 O O . CYS A 1 71 ? 0.905 -5.833 -0.171 1.00 80.81 71 CYS A O 1
ATOM 569 N N . LEU A 1 72 ? -0.525 -5.022 -1.682 1.00 83.06 72 LEU A N 1
ATOM 570 C CA . LEU A 1 72 ? -1.422 -4.376 -0.711 1.00 83.06 72 LEU A CA 1
ATOM 571 C C . LEU A 1 72 ? -2.739 -5.129 -0.498 1.00 83.06 72 LEU A C 1
ATOM 573 O O . LEU A 1 72 ? -3.305 -5.044 0.584 1.00 83.06 72 LEU A O 1
ATOM 577 N N . SER A 1 73 ? -3.226 -5.807 -1.535 1.00 78.38 73 SER A N 1
ATOM 578 C CA . SER A 1 73 ? -4.559 -6.422 -1.585 1.00 78.38 73 SER A CA 1
ATOM 579 C C . SER A 1 73 ? -4.522 -7.934 -1.329 1.00 78.38 73 SER A C 1
ATOM 581 O O . SER A 1 73 ? -5.390 -8.654 -1.823 1.00 78.38 73 SER A O 1
ATOM 583 N N . GLU A 1 74 ? -3.481 -8.409 -0.644 1.00 64.62 74 GLU A N 1
ATOM 584 C CA . GLU A 1 74 ? -3.348 -9.790 -0.154 1.00 64.62 74 GLU A CA 1
ATOM 585 C C . GLU A 1 74 ? -4.305 -10.074 1.011 1.00 64.62 74 GLU A C 1
ATOM 587 O O . GLU A 1 74 ? -4.457 -9.188 1.886 1.00 64.62 74 GLU A O 1
#

Radius of gyration: 15.34 Å; chains: 1; bounding box: 32×22×43 Å

Secondary structure (DSSP, 8-state):
--HHHHHHHHTTGGGTT-TTSTTHHHHHHHHHHHHHHHHHHHHTTSS-TT---S-TTTT-----TT-TT-SS--

Organism: Popillia japonica (NCB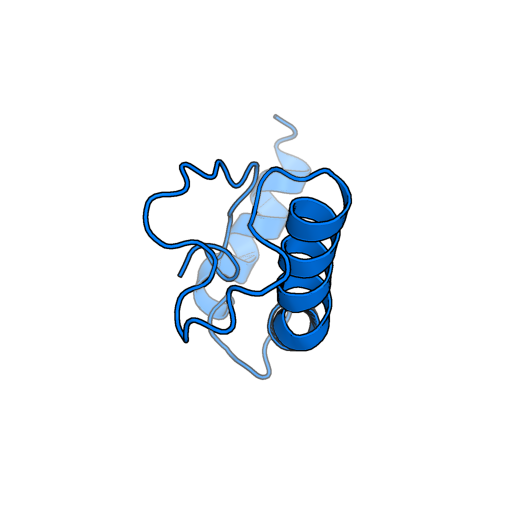I:txid7064)